Protein AF-A0A0Q9LC11-F1 (afdb_monomer)

Radius of gyration: 14.63 Å; Cα contacts (8 Å, |Δi|>4): 28; chains: 1; bounding box: 36×24×34 Å

Foldseek 3Di:
DDPLVVLLPDDLVNVCVVVVHDSVCCQVVVCVVPVDGPVVVSVVVSVVVVVVCVVVDPPDPVVVCVVVVVSVVVVD

pLDDT: mean 70.4, std 15.42, range [35.78, 92.56]

Solvent-accessible surface area (backbone atoms only — not comparable to full-atom values): 4591 Å² total; per-residue (Å²): 135,62,82,69,62,72,62,75,77,71,44,68,63,56,55,18,60,75,67,73,41,55,54,72,55,48,50,52,51,45,26,74,73,71,74,39,52,69,69,60,48,52,52,50,51,53,52,51,51,49,50,53,47,59,76,73,41,93,66,54,71,65,64,50,48,56,55,49,55,52,55,55,63,73,75,107

Secondary structure (DSSP, 8-state):
--TTGGGTT--HHHHHHHTT--HHHHHHHHHHHHSS-HHHHHHHHHHHHHHHHHHH--S-HHHHHHHHHHHHHTT-

Mean predicted aligned error: 10.65 Å

Structure (mmCIF, N/CA/C/O backbone):
data_AF-A0A0Q9LC11-F1
#
_entry.id   AF-A0A0Q9LC11-F1
#
loop_
_atom_site.group_PDB
_atom_site.id
_atom_site.type_symbol
_atom_site.label_atom_id
_atom_site.label_alt_id
_atom_site.label_comp_id
_atom_site.label_asym_id
_atom_site.label_entity_id
_atom_site.label_seq_id
_atom_site.pdbx_PDB_ins_code
_atom_site.Cartn_x
_atom_site.Cartn_y
_atom_site.Cartn_z
_atom_site.occupancy
_atom_site.B_iso_or_equiv
_atom_site.auth_seq_id
_atom_site.auth_comp_id
_atom_site.auth_asym_id
_atom_site.auth_atom_id
_atom_site.pdbx_PDB_model_num
ATOM 1 N N . MET A 1 1 ? 0.672 -9.030 16.654 1.00 43.19 1 MET A N 1
ATOM 2 C CA . MET A 1 1 ? 1.255 -8.356 15.477 1.00 43.19 1 MET A CA 1
ATOM 3 C C . MET A 1 1 ? 0.089 -7.949 14.594 1.00 43.19 1 MET A C 1
ATOM 5 O O . MET A 1 1 ? -0.614 -8.834 14.123 1.00 43.19 1 MET A O 1
ATOM 9 N N . ASN A 1 2 ? -0.244 -6.659 14.517 1.00 47.75 2 ASN A N 1
ATOM 10 C CA . ASN A 1 2 ? -1.428 -6.222 13.776 1.00 47.75 2 ASN A CA 1
ATOM 11 C C . ASN A 1 2 ? -1.068 -6.149 12.289 1.00 47.75 2 ASN A C 1
ATOM 13 O O . ASN A 1 2 ? -0.137 -5.442 11.923 1.00 47.75 2 ASN A O 1
ATOM 17 N N . GLU A 1 3 ? -1.808 -6.835 11.417 1.00 49.66 3 GLU A N 1
ATOM 18 C CA . GLU A 1 3 ? -1.533 -6.866 9.969 1.00 49.66 3 GLU A CA 1
ATOM 19 C C . GLU A 1 3 ? -1.517 -5.482 9.287 1.00 49.66 3 GLU A C 1
ATOM 21 O O . GLU A 1 3 ? -1.091 -5.369 8.139 1.00 49.66 3 GLU A O 1
ATOM 26 N N . MET A 1 4 ? -2.017 -4.441 9.961 1.00 51.75 4 MET A N 1
ATOM 27 C CA . MET A 1 4 ? -1.974 -3.063 9.471 1.00 51.75 4 MET A CA 1
ATOM 28 C C . MET A 1 4 ? -0.623 -2.373 9.699 1.00 51.75 4 MET A C 1
ATOM 30 O O . MET A 1 4 ? -0.256 -1.548 8.874 1.00 51.75 4 MET A O 1
ATOM 34 N N . GLU A 1 5 ? 0.127 -2.719 10.753 1.00 54.44 5 GLU A N 1
ATOM 35 C CA . GLU A 1 5 ? 1.465 -2.143 11.004 1.00 54.44 5 GLU A CA 1
ATOM 36 C C . GLU A 1 5 ? 2.488 -2.632 9.973 1.00 54.44 5 GLU A C 1
ATOM 38 O O . GLU A 1 5 ? 3.355 -1.878 9.554 1.00 54.44 5 GLU A O 1
ATOM 43 N N . ALA A 1 6 ? 2.335 -3.864 9.476 1.00 52.69 6 ALA A N 1
ATOM 44 C CA . ALA A 1 6 ? 3.244 -4.446 8.486 1.00 52.69 6 ALA A CA 1
ATOM 45 C C . ALA A 1 6 ? 3.246 -3.720 7.124 1.00 52.69 6 ALA A C 1
ATOM 47 O O . ALA A 1 6 ? 4.140 -3.944 6.316 1.00 52.69 6 ALA A O 1
ATOM 48 N N . LEU A 1 7 ? 2.243 -2.877 6.844 1.00 58.38 7 LEU A N 1
ATOM 49 C CA . LEU A 1 7 ? 2.153 -2.100 5.604 1.00 58.38 7 LEU A CA 1
ATOM 50 C C . LEU A 1 7 ? 2.737 -0.685 5.736 1.00 58.38 7 LEU A C 1
ATOM 52 O O . LEU A 1 7 ? 2.889 -0.013 4.713 1.00 58.38 7 LEU A O 1
ATOM 56 N N . ASP A 1 8 ? 3.006 -0.197 6.951 1.00 57.38 8 ASP A N 1
ATOM 57 C CA . ASP A 1 8 ? 3.507 1.169 7.161 1.00 57.38 8 ASP A CA 1
ATOM 58 C C . ASP A 1 8 ? 4.981 1.341 6.783 1.00 57.38 8 ASP A C 1
ATOM 60 O O . ASP A 1 8 ? 5.337 2.414 6.304 1.00 57.38 8 ASP A O 1
ATOM 64 N N . ASP A 1 9 ? 5.771 0.266 6.819 1.00 64.62 9 ASP A N 1
ATOM 65 C CA . ASP A 1 9 ? 7.215 0.306 6.547 1.00 64.62 9 ASP A CA 1
ATOM 66 C C . ASP A 1 9 ? 7.634 -0.230 5.168 1.00 64.62 9 ASP A C 1
ATOM 68 O O . ASP A 1 9 ? 8.821 -0.389 4.905 1.00 64.62 9 ASP A O 1
ATOM 72 N N . ILE A 1 10 ? 6.701 -0.517 4.250 1.00 72.62 10 ILE A N 1
ATOM 73 C CA . ILE A 1 10 ? 7.082 -1.031 2.922 1.00 72.62 10 ILE A CA 1
ATOM 74 C C . ILE A 1 10 ? 7.430 0.134 1.991 1.00 72.62 10 ILE A C 1
ATOM 76 O O . ILE A 1 10 ? 6.547 0.814 1.464 1.00 72.62 10 ILE A O 1
ATOM 80 N N . SER A 1 11 ? 8.720 0.325 1.725 1.00 77.06 11 SER A N 1
ATOM 81 C CA . SER A 1 11 ? 9.232 1.268 0.733 1.00 77.06 11 SER A CA 1
ATOM 82 C C . SER A 1 11 ? 9.572 0.589 -0.602 1.00 77.06 11 SER A C 1
ATOM 84 O O . SER A 1 11 ? 9.754 -0.626 -0.710 1.00 77.06 11 SER A O 1
ATOM 86 N N . LEU A 1 12 ? 9.739 1.396 -1.659 1.00 73.19 12 LEU A N 1
ATOM 87 C CA . LEU A 1 12 ? 10.272 0.927 -2.948 1.00 73.19 12 LEU A CA 1
ATOM 88 C C . LEU A 1 12 ? 11.660 0.289 -2.813 1.00 73.19 12 LEU A C 1
ATOM 90 O O . LEU A 1 12 ? 12.013 -0.562 -3.627 1.00 73.19 12 LEU A O 1
ATOM 94 N N . SER A 1 13 ? 12.441 0.697 -1.810 1.00 76.12 13 SER A N 1
ATOM 95 C CA . SER A 1 13 ? 13.740 0.092 -1.520 1.00 76.12 13 SER A CA 1
ATOM 96 C C . SER A 1 13 ? 13.595 -1.340 -1.053 1.00 76.12 13 SER A C 1
ATOM 98 O O . SER A 1 13 ? 14.273 -2.198 -1.604 1.00 76.12 13 SER A O 1
ATOM 100 N N . ASP A 1 14 ? 12.662 -1.593 -0.142 1.00 80.88 14 ASP A N 1
ATOM 101 C CA . ASP A 1 14 ? 12.470 -2.913 0.459 1.00 80.88 14 ASP A CA 1
ATOM 102 C C . ASP A 1 14 ? 11.977 -3.912 -0.586 1.00 80.88 14 ASP A C 1
ATOM 104 O O . ASP A 1 14 ? 12.460 -5.037 -0.672 1.00 80.88 14 ASP A O 1
ATOM 108 N N . VAL A 1 15 ? 11.074 -3.474 -1.469 1.00 80.44 15 VAL A N 1
ATOM 109 C CA . VAL A 1 15 ? 10.599 -4.307 -2.583 1.00 80.44 15 VAL A CA 1
ATOM 110 C C . VAL A 1 15 ? 11.707 -4.533 -3.618 1.00 80.44 15 VAL A C 1
ATOM 112 O O . VAL A 1 15 ? 11.860 -5.638 -4.132 1.00 80.44 15 VAL A O 1
ATOM 115 N N . ALA A 1 16 ? 12.503 -3.510 -3.933 1.00 81.88 16 ALA A N 1
ATOM 116 C CA . ALA A 1 16 ? 13.620 -3.653 -4.864 1.00 81.88 16 ALA A CA 1
ATOM 117 C C . ALA A 1 16 ? 14.685 -4.628 -4.337 1.00 81.88 16 ALA A C 1
ATOM 119 O O . ALA A 1 16 ? 15.165 -5.469 -5.091 1.00 81.88 16 ALA A O 1
ATOM 120 N N . GLU A 1 17 ? 15.011 -4.545 -3.049 1.00 82.12 17 GLU A N 1
ATOM 121 C CA . GLU A 1 17 ? 15.986 -5.407 -2.386 1.00 82.12 17 GLU A CA 1
ATOM 122 C C . GLU A 1 17 ? 15.483 -6.849 -2.273 1.00 82.12 17 GLU A C 1
ATOM 124 O O . GLU A 1 17 ? 16.178 -7.773 -2.694 1.00 82.12 17 GLU A O 1
ATOM 129 N N . HIS A 1 18 ? 14.237 -7.045 -1.829 1.00 83.12 18 HIS A N 1
ATOM 130 C CA . HIS A 1 18 ? 13.641 -8.374 -1.681 1.00 83.12 18 HIS A CA 1
ATOM 131 C C . HIS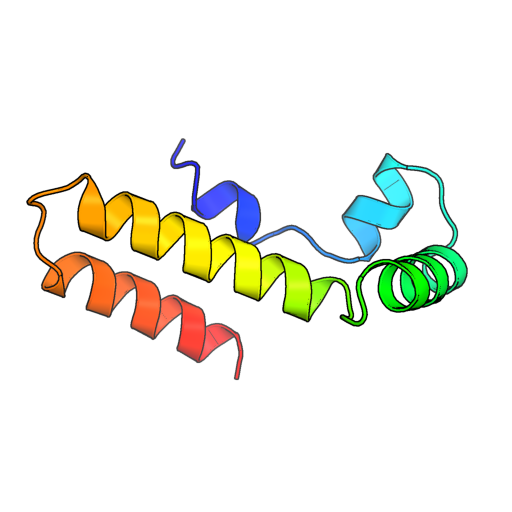 A 1 18 ? 13.573 -9.151 -3.003 1.00 83.12 18 HIS A C 1
ATOM 133 O O . HIS A 1 18 ? 13.834 -10.351 -3.044 1.00 83.12 18 HIS A O 1
ATOM 139 N N . PHE A 1 19 ? 13.252 -8.465 -4.102 1.00 80.69 19 PHE A N 1
ATOM 140 C CA . PHE A 1 19 ? 13.136 -9.079 -5.426 1.00 80.69 19 PHE A CA 1
ATOM 141 C C . PHE A 1 19 ? 14.380 -8.879 -6.304 1.00 80.69 19 PHE A C 1
ATOM 143 O O . PHE A 1 19 ? 14.322 -9.144 -7.503 1.00 80.69 19 PHE A O 1
ATOM 150 N N . THR A 1 20 ? 15.496 -8.407 -5.726 1.00 83.25 20 THR A N 1
ATOM 151 C CA . THR A 1 20 ? 16.770 -8.154 -6.434 1.00 83.25 20 THR A CA 1
ATOM 152 C C . THR A 1 20 ? 16.627 -7.313 -7.715 1.00 83.25 20 THR A C 1
ATOM 154 O O . THR A 1 20 ? 17.400 -7.430 -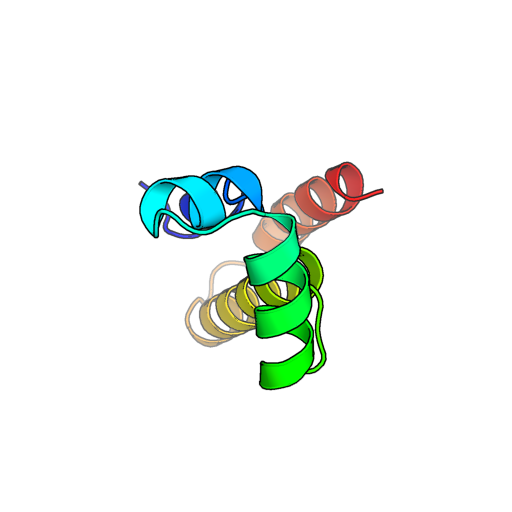8.668 1.00 83.25 20 THR A O 1
ATOM 157 N N . TYR A 1 21 ? 15.648 -6.406 -7.744 1.00 80.69 21 TYR A N 1
ATOM 158 C CA . TYR A 1 21 ? 15.431 -5.491 -8.858 1.00 80.69 21 TYR A CA 1
ATOM 159 C C . TYR A 1 21 ? 16.161 -4.167 -8.651 1.00 80.69 21 TYR A C 1
ATOM 161 O O . TYR A 1 21 ? 16.225 -3.608 -7.560 1.00 80.69 21 TYR A O 1
ATOM 169 N N . ASN A 1 22 ? 16.616 -3.565 -9.749 1.00 84.69 22 ASN A N 1
ATOM 170 C CA . ASN A 1 22 ? 16.988 -2.156 -9.729 1.00 84.69 22 ASN A CA 1
ATOM 171 C C . ASN A 1 22 ? 15.738 -1.298 -9.425 1.00 84.69 22 ASN A C 1
ATOM 173 O O . ASN A 1 22 ? 14.734 -1.408 -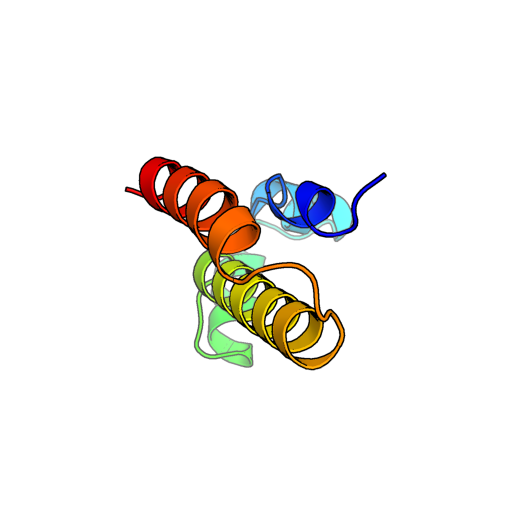10.131 1.00 84.69 22 ASN A O 1
ATOM 177 N N . LYS A 1 23 ? 15.810 -0.394 -8.437 1.00 82.69 23 LYS A N 1
ATOM 178 C CA . LYS A 1 23 ? 14.721 0.537 -8.056 1.00 82.69 23 LYS A CA 1
ATOM 179 C C . LYS A 1 23 ? 14.091 1.270 -9.244 1.00 82.69 23 LYS A C 1
ATOM 181 O O . LYS A 1 23 ? 12.869 1.378 -9.336 1.00 82.69 23 LYS A O 1
ATOM 186 N N . SER A 1 24 ? 14.915 1.760 -10.170 1.00 86.56 24 SER A N 1
ATOM 187 C CA . SER A 1 24 ? 14.460 2.476 -11.367 1.00 86.56 24 SER A CA 1
ATOM 188 C C . SER A 1 24 ? 13.725 1.559 -12.338 1.00 86.56 24 SER A C 1
ATOM 190 O O . SER A 1 24 ? 12.758 1.986 -12.969 1.00 86.56 24 SER A O 1
ATOM 192 N N . TYR A 1 25 ? 14.169 0.306 -12.458 1.00 87.75 25 TYR A N 1
ATOM 193 C CA . TYR A 1 25 ? 13.481 -0.700 -13.260 1.00 87.75 25 TYR A CA 1
ATOM 194 C C . TYR A 1 25 ? 12.143 -1.067 -12.620 1.00 87.75 25 TYR A C 1
ATOM 196 O O . TYR A 1 25 ? 11.116 -0.972 -13.286 1.00 87.75 25 TYR A O 1
ATOM 204 N N . LEU A 1 26 ? 12.142 -1.388 -11.323 1.00 85.31 26 LEU A N 1
ATOM 205 C CA . LEU A 1 26 ? 10.942 -1.744 -10.573 1.00 85.31 26 LEU A CA 1
ATOM 206 C C . LEU A 1 26 ? 9.897 -0.626 -10.621 1.00 85.31 26 LEU A C 1
ATOM 208 O O . LEU A 1 26 ? 8.743 -0.895 -10.923 1.00 85.31 26 LEU A O 1
ATOM 212 N N . SER A 1 27 ? 10.296 0.630 -10.411 1.00 86.94 27 SER A N 1
ATOM 213 C CA . SER A 1 27 ? 9.386 1.780 -10.473 1.00 86.94 27 SER A CA 1
ATOM 214 C C . SER A 1 27 ? 8.699 1.908 -11.838 1.00 86.94 27 SER A C 1
ATOM 216 O O . SER A 1 27 ? 7.470 1.989 -11.923 1.00 86.94 27 SER A O 1
ATOM 218 N N . ARG A 1 28 ? 9.474 1.850 -12.933 1.00 89.62 28 ARG A N 1
ATOM 219 C CA . ARG A 1 28 ? 8.931 1.932 -14.301 1.00 89.62 28 ARG A CA 1
ATOM 220 C C . ARG A 1 28 ? 8.072 0.721 -14.641 1.00 89.62 28 ARG A C 1
ATOM 222 O O . ARG A 1 28 ? 7.006 0.877 -15.231 1.00 89.62 28 ARG A O 1
ATOM 229 N N . PHE A 1 29 ? 8.537 -0.473 -14.286 1.00 88.62 29 PHE A N 1
ATOM 230 C CA . PHE A 1 29 ? 7.835 -1.725 -14.532 1.00 88.62 29 PHE A CA 1
ATOM 231 C C . PHE A 1 29 ? 6.495 -1.759 -13.798 1.00 88.62 29 PHE A C 1
ATOM 233 O O . PHE A 1 29 ? 5.466 -2.021 -14.418 1.00 88.62 29 PHE A O 1
ATOM 240 N N . PHE A 1 30 ? 6.499 -1.423 -12.508 1.00 89.00 30 PHE A N 1
ATOM 241 C CA . PHE A 1 30 ? 5.311 -1.416 -11.668 1.00 89.00 30 PHE A CA 1
ATOM 242 C C . PHE A 1 30 ? 4.288 -0.412 -12.193 1.00 89.00 30 PHE A C 1
A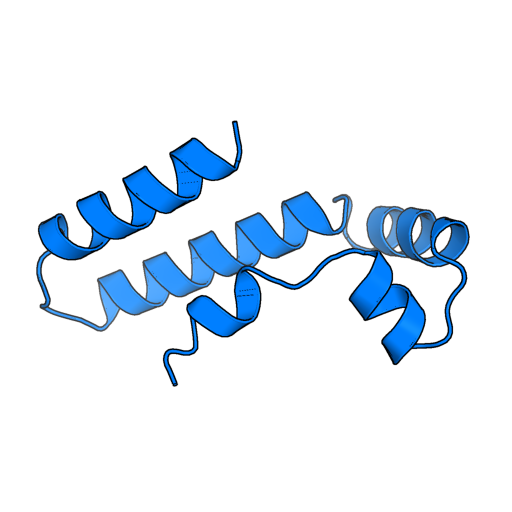TOM 244 O O . PHE A 1 30 ? 3.163 -0.801 -12.494 1.00 89.00 30 PHE A O 1
ATOM 251 N N . LYS A 1 31 ? 4.707 0.833 -12.459 1.00 91.00 31 LYS A N 1
ATOM 252 C CA . LYS A 1 31 ? 3.825 1.853 -13.039 1.00 91.00 31 LYS A CA 1
ATOM 253 C C . LYS A 1 31 ? 3.271 1.448 -14.403 1.00 91.00 31 LYS A C 1
ATOM 255 O O . LYS A 1 31 ? 2.098 1.672 -14.673 1.00 91.00 31 LYS A O 1
ATOM 260 N N . LYS A 1 32 ? 4.078 0.808 -15.256 1.00 92.56 32 LYS A N 1
ATOM 261 C CA . LYS A 1 32 ? 3.618 0.299 -16.559 1.00 92.56 32 LYS A CA 1
ATOM 262 C C . LYS A 1 32 ? 2.578 -0.817 -16.417 1.00 92.56 32 LYS A C 1
ATOM 264 O O . LYS A 1 32 ? 1.719 -0.946 -17.283 1.00 92.56 32 LYS A O 1
ATOM 269 N N . LYS A 1 33 ? 2.677 -1.646 -15.376 1.00 91.56 33 LYS A N 1
ATOM 270 C CA . LYS A 1 33 ? 1.782 -2.790 -15.154 1.00 91.56 33 LYS A CA 1
ATOM 271 C C . LYS A 1 33 ? 0.499 -2.422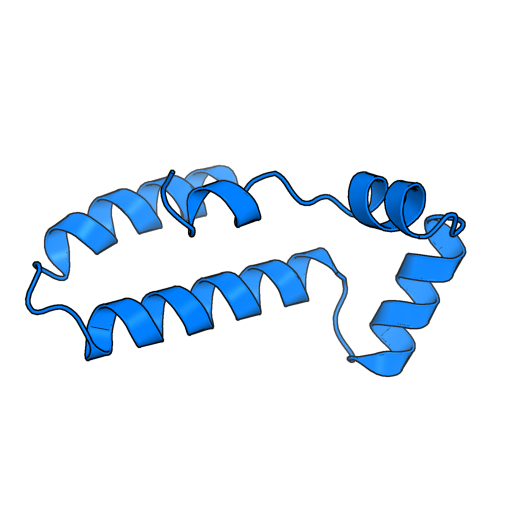 -14.419 1.00 91.56 33 LYS A C 1
ATOM 273 O O . LYS A 1 33 ? -0.540 -2.977 -14.753 1.00 91.56 33 LYS A O 1
ATOM 278 N N . THR A 1 34 ? 0.566 -1.521 -13.443 1.00 89.62 34 THR A N 1
ATOM 279 C CA . THR A 1 34 ? -0.566 -1.192 -12.562 1.00 89.62 34 THR A CA 1
ATOM 280 C C . THR A 1 34 ? -1.195 0.166 -12.865 1.00 89.62 34 THR A C 1
ATOM 282 O O . THR A 1 34 ? -2.325 0.406 -12.458 1.00 89.62 34 THR A O 1
ATOM 285 N N . GLY A 1 35 ? -0.482 1.062 -13.554 1.00 91.12 35 GLY A N 1
ATOM 286 C CA . GLY A 1 35 ? -0.874 2.463 -13.743 1.00 91.12 35 GLY A CA 1
ATOM 287 C C . GLY A 1 35 ? -0.493 3.384 -12.577 1.00 91.12 35 GLY A C 1
ATOM 288 O O . GLY A 1 35 ? -0.519 4.603 -12.741 1.00 91.12 35 GLY A O 1
ATOM 289 N N . TYR A 1 36 ? -0.068 2.827 -11.441 1.00 87.56 36 TYR A N 1
ATOM 290 C CA . TYR A 1 36 ? 0.235 3.558 -10.209 1.00 87.56 36 TYR A CA 1
ATOM 291 C C . TYR A 1 36 ? 1.713 3.457 -9.856 1.00 87.56 36 TYR A C 1
ATOM 293 O O . TYR A 1 36 ? 2.380 2.467 -10.167 1.00 87.56 36 TYR A O 1
ATOM 301 N N . ASN A 1 37 ? 2.246 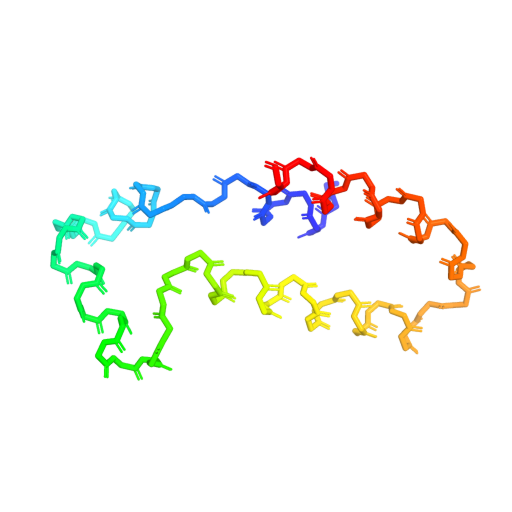4.460 -9.162 1.00 88.94 37 ASN A N 1
ATOM 302 C CA . ASN A 1 37 ? 3.513 4.251 -8.473 1.00 88.94 37 ASN A CA 1
ATOM 303 C C . ASN A 1 37 ? 3.310 3.298 -7.274 1.00 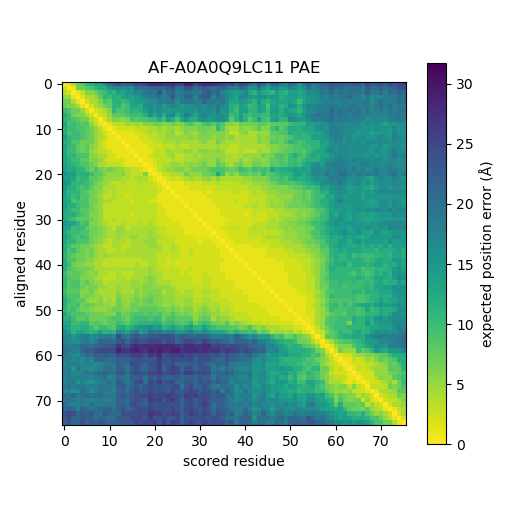88.94 37 ASN A C 1
ATOM 305 O O . ASN A 1 37 ? 2.190 3.074 -6.811 1.00 88.94 37 ASN A O 1
ATOM 309 N N . LEU A 1 38 ? 4.395 2.698 -6.782 1.00 83.00 38 LEU A N 1
ATOM 310 C CA . LEU A 1 38 ? 4.302 1.691 -5.722 1.00 83.00 38 LEU A CA 1
ATOM 311 C C . LEU A 1 38 ? 3.681 2.252 -4.430 1.00 83.00 38 LEU A C 1
ATOM 313 O O . LEU A 1 38 ? 2.877 1.571 -3.801 1.00 83.00 38 LEU A O 1
ATOM 317 N N . GLN A 1 39 ? 4.004 3.496 -4.065 1.00 81.69 39 GLN A N 1
ATOM 318 C CA . GLN A 1 39 ? 3.485 4.130 -2.852 1.00 81.69 39 GLN A CA 1
ATOM 319 C C . GLN A 1 39 ? 1.971 4.361 -2.933 1.00 81.69 39 GLN A C 1
ATOM 321 O O . GLN A 1 39 ? 1.244 4.064 -1.987 1.00 81.69 39 GLN A O 1
ATOM 326 N N . GLU A 1 40 ? 1.482 4.842 -4.079 1.00 84.25 40 GLU A N 1
ATOM 327 C CA . GLU A 1 40 ? 0.049 4.983 -4.363 1.00 84.25 40 GLU A CA 1
ATOM 328 C C . GLU A 1 40 ? -0.666 3.637 -4.233 1.00 84.25 40 GLU A C 1
ATOM 330 O O . GLU A 1 40 ? -1.714 3.546 -3.595 1.00 84.25 40 GLU A O 1
ATOM 335 N N . TYR A 1 41 ? -0.074 2.577 -4.784 1.00 86.00 41 TYR A N 1
ATOM 336 C CA . TYR A 1 41 ? -0.654 1.241 -4.727 1.00 86.00 41 TYR A CA 1
ATOM 337 C C . TYR A 1 41 ? -0.705 0.685 -3.297 1.00 86.00 41 TYR A C 1
ATOM 339 O O . TYR A 1 41 ? -1.731 0.150 -2.881 1.00 86.00 41 TYR A O 1
ATOM 347 N N . ILE A 1 42 ? 0.356 0.873 -2.505 1.00 80.69 42 ILE A N 1
ATOM 348 C CA . ILE A 1 42 ? 0.374 0.507 -1.080 1.00 80.69 42 ILE A CA 1
ATOM 349 C C . ILE A 1 42 ? -0.716 1.262 -0.314 1.00 80.69 42 ILE A C 1
ATOM 351 O O . ILE A 1 42 ? -1.454 0.657 0.465 1.00 80.69 42 ILE A O 1
ATOM 355 N N . ASN A 1 43 ? -0.887 2.557 -0.581 1.00 79.50 43 ASN A N 1
ATOM 356 C CA . ASN A 1 43 ? -1.942 3.355 0.042 1.00 79.50 43 ASN A CA 1
ATOM 357 C C . ASN A 1 43 ? -3.344 2.850 -0.335 1.00 79.50 43 ASN A C 1
ATOM 359 O O . ASN A 1 43 ? -4.210 2.737 0.535 1.00 79.50 43 ASN A O 1
ATOM 363 N N . LEU A 1 44 ? -3.572 2.476 -1.597 1.00 82.62 44 LEU A N 1
ATOM 364 C CA . LEU A 1 44 ? -4.834 1.870 -2.032 1.00 82.62 44 LEU A CA 1
ATOM 365 C C . LEU A 1 44 ? -5.104 0.536 -1.322 1.00 82.62 44 LEU A C 1
ATOM 367 O O . LEU A 1 44 ? -6.226 0.308 -0.866 1.00 82.62 44 LEU A O 1
ATOM 371 N N . MET A 1 45 ? -4.084 -0.313 -1.154 1.00 81.25 45 MET A N 1
ATOM 372 C CA . MET A 1 45 ? -4.213 -1.560 -0.393 1.00 81.25 45 MET A CA 1
ATOM 373 C C . MET A 1 45 ? -4.557 -1.299 1.078 1.00 81.25 45 MET A C 1
ATOM 375 O O . MET A 1 45 ? -5.460 -1.946 1.609 1.00 81.25 45 MET A O 1
ATOM 379 N N . LYS A 1 46 ? -3.909 -0.320 1.729 1.00 76.88 46 LYS A N 1
ATOM 380 C CA . LYS A 1 46 ? -4.241 0.094 3.107 1.00 76.88 46 LYS A CA 1
ATOM 381 C C . LYS A 1 46 ? -5.696 0.546 3.217 1.00 76.88 46 LYS A C 1
ATOM 383 O O . LYS A 1 46 ? -6.392 0.149 4.152 1.00 76.88 46 LYS A O 1
ATOM 388 N N . ILE A 1 47 ? -6.169 1.334 2.247 1.00 77.44 47 ILE A N 1
ATOM 389 C CA . ILE A 1 47 ? -7.560 1.796 2.192 1.00 77.44 47 ILE A CA 1
ATOM 390 C C . ILE A 1 47 ? -8.528 0.626 2.035 1.00 77.44 47 ILE A C 1
ATOM 392 O O . ILE A 1 47 ? -9.514 0.557 2.766 1.00 77.44 47 ILE A O 1
ATOM 396 N N . SER A 1 48 ? -8.244 -0.303 1.123 1.0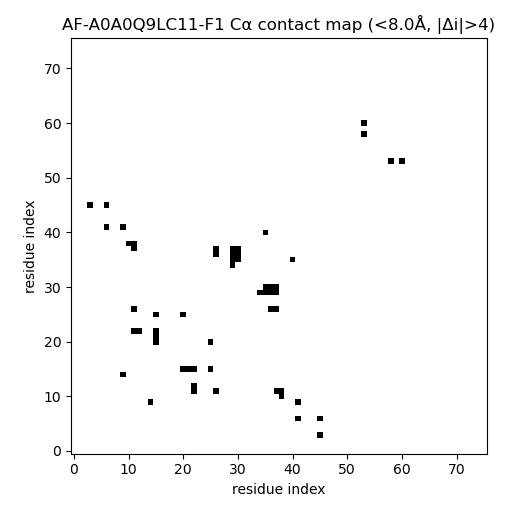0 79.00 48 SER A N 1
ATOM 397 C CA . SER A 1 48 ? -9.069 -1.499 0.931 1.00 79.00 48 SER A CA 1
ATOM 398 C C . SER A 1 48 ? -9.140 -2.332 2.207 1.00 79.00 48 SER A C 1
ATOM 400 O O . SER A 1 48 ? -10.225 -2.659 2.673 1.00 79.00 48 SER A O 1
ATOM 402 N N . LYS A 1 49 ? -7.993 -2.588 2.842 1.00 73.56 49 LYS A N 1
ATOM 403 C CA . LYS A 1 49 ? -7.918 -3.413 4.050 1.00 73.56 49 LYS A CA 1
ATOM 404 C C . LYS A 1 49 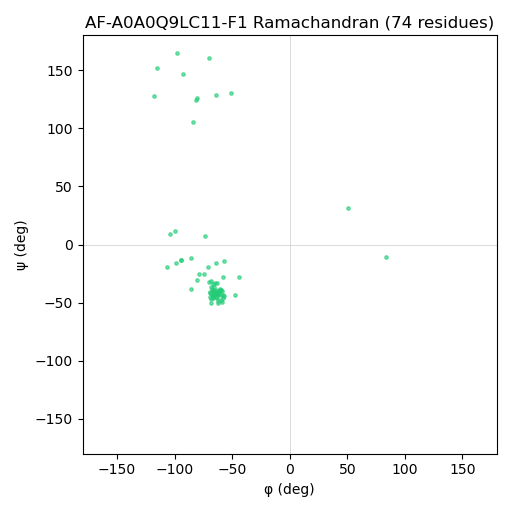? -8.630 -2.764 5.237 1.00 73.56 49 LYS A C 1
ATOM 406 O O . LYS A 1 49 ? -9.288 -3.443 6.018 1.00 73.56 49 LYS A O 1
ATOM 411 N N . ALA A 1 50 ? -8.559 -1.440 5.354 1.00 70.69 50 ALA A N 1
ATOM 412 C CA . ALA A 1 50 ? -9.340 -0.712 6.345 1.00 70.69 50 ALA A CA 1
ATOM 413 C C . ALA A 1 50 ? -10.848 -0.801 6.077 1.00 70.69 50 ALA A C 1
ATOM 415 O O . ALA A 1 50 ? -11.609 -0.982 7.020 1.00 70.69 50 ALA A O 1
ATOM 416 N N . LYS A 1 51 ? -11.292 -0.714 4.815 1.00 71.00 51 LYS A N 1
ATOM 417 C CA . LYS A 1 51 ? -12.705 -0.920 4.451 1.00 71.00 51 LYS A CA 1
ATOM 418 C C . LYS A 1 51 ? -13.171 -2.335 4.799 1.00 71.00 51 LYS A C 1
ATOM 420 O O . LYS A 1 51 ? -14.249 -2.494 5.366 1.00 71.00 51 LYS A O 1
ATOM 425 N N . ASP A 1 52 ? -12.345 -3.343 4.545 1.00 72.69 52 ASP A N 1
ATOM 426 C CA . ASP A 1 52 ? -12.643 -4.730 4.915 1.00 72.69 52 ASP A CA 1
ATOM 427 C C . ASP A 1 52 ? -12.741 -4.900 6.438 1.00 72.69 52 ASP A C 1
ATOM 429 O O . ASP A 1 52 ? -13.632 -5.576 6.945 1.00 72.69 52 ASP A O 1
ATOM 433 N N . LEU A 1 53 ? -11.876 -4.232 7.203 1.00 66.94 53 LEU A N 1
ATOM 434 C CA . LEU A 1 53 ? -11.969 -4.228 8.664 1.00 66.94 53 LEU A CA 1
ATOM 435 C C . LEU A 1 53 ? -13.216 -3.487 9.164 1.00 66.94 53 LEU A C 1
ATOM 437 O O . LEU A 1 53 ? -13.852 -3.948 10.110 1.00 66.94 53 LEU A O 1
ATOM 441 N N . LEU A 1 54 ? -13.606 -2.384 8.520 1.00 65.69 54 LEU A N 1
ATOM 442 C CA . LEU A 1 54 ? -14.823 -1.635 8.854 1.00 65.69 54 LEU A CA 1
ATOM 443 C C . LEU A 1 54 ? -16.098 -2.434 8.563 1.00 65.69 54 LEU A C 1
ATOM 445 O O . LEU A 1 54 ? -17.078 -2.304 9.287 1.00 65.69 54 LEU A O 1
ATOM 449 N N . THR A 1 55 ? -16.094 -3.267 7.524 1.00 69.12 55 THR A N 1
ATOM 450 C CA . THR A 1 55 ? -17.244 -4.127 7.200 1.00 69.12 55 THR A CA 1
ATOM 451 C C . THR A 1 55 ? -17.313 -5.370 8.083 1.00 69.12 55 THR A C 1
ATOM 453 O O . THR A 1 55 ? -18.398 -5.903 8.298 1.00 69.12 55 THR A O 1
ATOM 456 N N . ARG A 1 56 ? -16.176 -5.826 8.628 1.00 65.56 56 ARG A N 1
ATOM 457 C CA . ARG A 1 56 ? -16.090 -7.042 9.454 1.00 65.56 56 ARG A CA 1
ATOM 458 C C . ARG A 1 56 ? -16.087 -6.796 10.963 1.00 65.56 56 ARG A C 1
ATOM 460 O O . ARG A 1 56 ? -16.305 -7.749 11.706 1.00 65.56 56 ARG A O 1
ATOM 467 N N . SER A 1 57 ? -15.843 -5.573 11.437 1.00 56.88 57 SER A N 1
ATOM 468 C CA . SER A 1 57 ? -15.790 -5.261 12.871 1.00 56.88 57 SER A CA 1
ATOM 469 C C . SER A 1 57 ? -16.870 -4.261 13.288 1.00 56.88 57 SER A C 1
ATOM 471 O O . SER A 1 57 ? -16.989 -3.169 12.747 1.00 56.88 57 SER A O 1
ATOM 473 N N . SER A 1 58 ? -17.633 -4.617 14.322 1.00 56.94 58 SER A N 1
ATOM 474 C CA . SER A 1 58 ? -18.523 -3.719 15.074 1.00 56.94 58 SER A CA 1
ATOM 475 C C . SER A 1 58 ? -17.756 -2.760 16.000 1.00 56.94 58 SER A C 1
ATOM 477 O O . SER A 1 58 ? -18.353 -2.052 16.812 1.00 56.94 58 SER A O 1
ATOM 479 N N . GLN A 1 59 ? -16.422 -2.745 15.910 1.00 55.25 59 GLN A N 1
ATOM 480 C CA . GLN A 1 59 ? -15.563 -1.893 16.718 1.00 55.25 59 GLN A CA 1
ATOM 481 C C . GLN A 1 59 ? -15.539 -0.493 16.115 1.00 55.25 59 GLN A C 1
ATOM 483 O O . GLN A 1 59 ? -15.326 -0.302 14.920 1.00 55.25 59 GLN A O 1
ATOM 488 N N . SER A 1 60 ? -15.850 0.483 16.964 1.00 51.91 60 SER A N 1
ATOM 489 C CA . SER A 1 60 ? -16.328 1.797 16.562 1.00 51.91 60 SER A CA 1
ATOM 490 C C . SER A 1 60 ? -15.444 2.460 15.503 1.00 51.91 60 SER A C 1
ATOM 492 O O . SER A 1 60 ? -14.231 2.621 15.653 1.00 51.91 60 SER A O 1
ATOM 494 N N . ILE A 1 61 ? -16.105 2.944 14.450 1.00 55.78 61 ILE A N 1
ATOM 495 C CA . ILE A 1 61 ? -15.556 3.825 13.407 1.00 55.78 61 ILE A CA 1
ATOM 496 C C . ILE A 1 61 ? -14.695 4.953 14.020 1.00 55.78 61 ILE A C 1
ATOM 498 O O . ILE A 1 61 ? -13.739 5.423 13.410 1.00 55.78 61 ILE A O 1
ATOM 502 N N . GLN A 1 62 ? -14.993 5.351 15.259 1.00 54.91 62 GLN A N 1
ATOM 503 C CA . GLN A 1 62 ? -14.271 6.335 16.065 1.00 54.91 62 GLN A CA 1
ATOM 504 C C . GLN A 1 62 ? -12.831 5.935 16.428 1.00 54.91 62 GLN A C 1
ATOM 506 O O . GLN A 1 62 ? -11.932 6.762 16.273 1.00 54.91 62 GLN A O 1
ATOM 511 N N . TYR A 1 63 ? -12.588 4.692 16.862 1.00 58.84 63 TYR A N 1
ATOM 512 C CA . TYR A 1 63 ? -11.235 4.201 17.161 1.00 58.84 63 TYR A CA 1
ATOM 513 C C . TYR A 1 63 ? -10.378 4.173 15.891 1.00 58.84 63 TYR A C 1
ATOM 515 O O . TYR A 1 63 ? -9.238 4.645 15.874 1.00 58.84 63 TYR A O 1
ATOM 523 N N . MET A 1 64 ? -10.977 3.721 14.786 1.00 56.66 64 MET A N 1
ATOM 524 C CA . MET A 1 64 ? -10.319 3.715 13.485 1.00 56.66 64 MET A CA 1
ATOM 525 C C . MET A 1 64 ? -10.066 5.130 12.972 1.00 56.66 64 MET A C 1
ATOM 527 O O . MET A 1 64 ? -8.975 5.375 12.486 1.00 56.66 64 MET A O 1
ATOM 531 N N . ARG A 1 65 ? -10.986 6.091 13.140 1.00 51.06 65 ARG A N 1
ATOM 532 C CA . ARG A 1 65 ? -10.791 7.492 12.716 1.00 51.06 65 ARG A CA 1
ATOM 533 C C . ARG A 1 65 ? -9.581 8.142 13.381 1.00 51.06 65 ARG A C 1
ATOM 535 O O . ARG A 1 65 ? -8.854 8.876 12.720 1.00 51.06 65 ARG A O 1
ATOM 542 N N . ILE A 1 66 ? -9.364 7.879 14.669 1.00 62.09 66 ILE A N 1
ATOM 543 C CA . ILE A 1 66 ? -8.201 8.398 15.400 1.00 62.09 66 ILE A CA 1
ATOM 544 C C . ILE A 1 66 ? -6.916 7.770 14.846 1.00 62.09 66 ILE A C 1
ATOM 546 O O . ILE A 1 66 ? -5.970 8.490 14.533 1.00 62.09 66 ILE A O 1
ATOM 550 N N . LYS A 1 67 ? -6.910 6.448 14.632 1.00 60.94 67 LYS A N 1
ATOM 551 C CA . LYS A 1 67 ? -5.750 5.724 14.095 1.00 60.94 67 LYS A CA 1
ATOM 552 C C . LYS A 1 67 ? -5.436 6.095 12.636 1.00 60.94 67 LYS A C 1
ATOM 554 O O . LYS A 1 67 ? -4.289 6.350 12.288 1.00 60.94 67 LYS A O 1
ATOM 559 N N . TRP A 1 68 ? -6.459 6.199 11.790 1.00 60.22 68 TRP A N 1
ATOM 560 C CA . TRP A 1 68 ? -6.354 6.599 10.384 1.00 60.22 68 TRP A CA 1
ATOM 561 C C . TRP A 1 68 ? -5.984 8.066 10.206 1.00 60.22 68 TRP A C 1
ATOM 563 O O . TRP A 1 68 ? -5.153 8.383 9.361 1.00 60.22 68 TRP A O 1
ATOM 573 N N . GLY A 1 69 ? -6.574 8.959 11.002 1.00 58.50 69 GLY A N 1
ATOM 574 C CA . GLY A 1 69 ? -6.248 10.382 10.966 1.00 58.50 69 GLY A CA 1
ATOM 575 C C . GLY A 1 69 ? -4.797 10.654 11.364 1.00 58.50 69 GLY A C 1
ATOM 576 O O . GLY A 1 69 ? -4.176 11.556 10.809 1.00 58.50 69 GLY A O 1
ATOM 577 N N . PHE A 1 70 ? -4.239 9.849 12.273 1.00 59.00 70 PHE A N 1
ATOM 578 C CA . PHE A 1 70 ? -2.822 9.914 12.627 1.00 59.00 70 PHE A CA 1
ATOM 579 C C . PHE A 1 70 ? -1.923 9.433 11.477 1.00 59.00 70 PHE A C 1
ATOM 581 O O . PHE A 1 70 ? -0.981 10.127 11.106 1.00 59.00 70 PHE A O 1
ATOM 588 N N . MET A 1 71 ? -2.271 8.311 10.838 1.00 51.50 71 MET A N 1
ATOM 589 C CA . MET A 1 71 ? -1.529 7.776 9.689 1.00 51.50 71 MET A CA 1
ATOM 590 C C . MET A 1 71 ? -1.557 8.720 8.471 1.00 51.50 71 MET A C 1
ATOM 592 O O . MET A 1 71 ? -0.533 8.918 7.829 1.00 51.50 71 MET A O 1
ATOM 596 N N . MET A 1 72 ? -2.690 9.370 8.174 1.00 48.47 72 MET A N 1
ATOM 597 C CA . MET A 1 72 ? -2.775 10.349 7.077 1.00 48.47 72 MET A CA 1
ATOM 598 C C . MET A 1 72 ? -1.984 11.636 7.341 1.00 48.47 72 MET A C 1
ATOM 600 O O . MET A 1 72 ? -1.471 12.223 6.394 1.00 48.47 72 MET A O 1
ATOM 604 N N . LYS A 1 73 ? -1.850 12.068 8.603 1.00 47.41 73 LYS A N 1
ATOM 605 C CA . LYS A 1 73 ? -1.022 13.231 8.966 1.00 47.41 73 LYS A CA 1
ATOM 606 C C . LYS A 1 73 ? 0.480 12.983 8.842 1.00 47.41 73 LYS A C 1
ATOM 608 O O . LYS A 1 73 ? 1.216 13.952 8.784 1.00 47.41 73 LYS A O 1
ATOM 613 N N . SER A 1 74 ? 0.922 11.727 8.826 1.00 38.69 74 SER A N 1
ATOM 614 C CA . SER A 1 74 ? 2.326 11.377 8.580 1.00 38.69 74 SER A CA 1
ATOM 615 C C . SER A 1 74 ? 2.658 11.254 7.087 1.00 38.69 74 SER A C 1
ATOM 617 O O . SER A 1 74 ? 3.826 11.118 6.736 1.00 38.69 74 SER A O 1
ATOM 619 N N . ILE A 1 75 ? 1.640 11.232 6.220 1.00 36.44 75 ILE A N 1
ATOM 620 C CA . ILE A 1 75 ? 1.780 11.093 4.761 1.00 36.44 75 ILE A CA 1
ATOM 621 C C . ILE A 1 75 ? 1.790 12.475 4.063 1.00 36.44 75 ILE A C 1
ATOM 623 O O . ILE A 1 75 ? 2.164 12.559 2.894 1.00 36.44 75 ILE A O 1
ATOM 627 N N . LEU A 1 76 ? 1.414 13.546 4.775 1.00 35.78 76 LEU A N 1
ATOM 628 C CA . LEU A 1 76 ? 1.562 14.954 4.373 1.00 35.78 76 LEU A CA 1
ATOM 629 C C . LEU A 1 76 ? 2.751 15.585 5.098 1.00 35.78 76 LEU A C 1
ATOM 631 O O . LEU A 1 76 ? 3.461 16.377 4.445 1.00 35.78 76 LEU A O 1
#

Nearest PDB structures (foldseek):
  3lsg-assembly2_D  TM=8.698E-01  e=1.591E-02  Fusobacterium nucleatum subsp. nucleatum
  3lsg-assembly3_E  TM=8.474E-01  e=1.700E-02  Fusobacterium nucleatum subsp. nucleatum
  3lsg-assembly1_A  TM=9.092E-01  e=2.710E-02  Fusobacterium nucleatum subsp. nucleatum
  6swi-assembly1_A  TM=8.204E-01  e=5.635E-02  Geobacillus stearothermophilus
  7w5x-assembly1_K  TM=7.451E-01  e=8.402E-02  Escherichia coli K-12

Sequence (76 aa):
MNEMEALDDISLSDVAEHFTYNKSYLSRFFKKKTGYNLQEYINLMKISKAKDLLTRSSQSIQYMRIKWGFMMKSIL